Protein AF-A0A2R6RFT1-F1 (afdb_monomer)

pLDDT: mean 73.31, std 20.02, range [38.72, 96.25]

Mean predicted aligned error: 16.4 Å

Secondary structure (DSSP, 8-state):
--SHHHHHHHHHHHHHHHHHHHHHTT-------HHHHHHHHHHHHT-TTT-SSS-GGGSPPTTS-----GGGHHHHHTSHHHHHHHHHHHHHHHH-TT-B-TTS-BHHHHHHHHHHHHSSSTTTT---HHHHHHHTTTS------THHHHHHHHHHHHHTT--

Solvent-accessible surface area (backbone atoms only — not comparable to full-atom values): 9656 Å² total; per-residue (Å²): 141,78,74,70,62,66,61,50,54,57,53,50,52,52,52,51,53,51,50,53,52,64,67,61,72,70,74,77,75,78,77,71,59,75,74,65,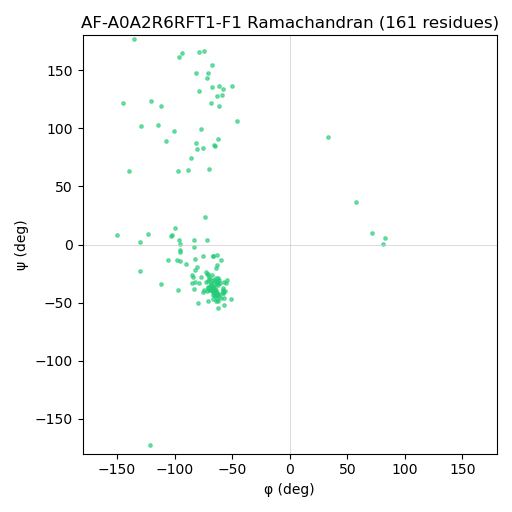61,63,62,47,47,55,48,42,77,68,34,67,83,46,62,78,78,49,57,77,73,55,40,72,42,80,54,50,49,43,59,54,56,62,89,47,31,67,56,36,58,77,35,60,39,44,56,28,48,49,50,39,48,51,49,29,54,75,68,38,78,88,48,66,29,74,71,64,36,37,61,64,38,47,52,51,28,50,55,47,18,59,37,100,52,98,49,44,38,52,50,53,50,70,62,45,55,59,67,50,76,84,72,67,92,73,65,83,69,65,66,64,57,56,53,52,52,53,57,52,54,59,56,71,74,73,116

Foldseek 3Di:
DPPPPVVVVVVVVVVVVVVVVVVVPPPPPPPPPPVQLPVQLVVLVVPCVLDPPDDPQQAQDLQRDGDDALVCLVVCLVHSNVVSNVSSLVSSCVRDPQDAGNLRDTSVLQVVLSCQCSDPDPNPSVNDSNVSNPVCVVPDPPDPDCPVVVVVVVVVVVVVVVD

Organism: Actinidia chinensis var. chinensis (NCBI:txid1590841)

Radius of gyration: 26.64 Å; Cα contacts (8 Å, |Δi|>4): 128; chains: 1; bounding box: 44×51×81 Å

Nearest PDB structures (foldseek):
  7ji0-assembly1_B  TM=2.283E-01  e=4.668E+00  Streptococcus thermophilus LMG 18311

InterPro domains:
  IPR056633 Domain of unknown function DUF7731 [PF24865] (34-133)

Structure (mmCIF, N/CA/C/O backbone):
data_AF-A0A2R6RFT1-F1
#
_entry.id   AF-A0A2R6RFT1-F1
#
loop_
_atom_site.group_PDB
_atom_site.id
_atom_site.type_symbol
_atom_site.label_atom_id
_atom_site.label_alt_id
_atom_site.label_comp_id
_atom_site.label_asym_id
_atom_site.label_entity_id
_atom_site.label_seq_id
_atom_site.pdbx_PDB_ins_code
_atom_site.Cartn_x
_atom_site.Cartn_y
_atom_site.Cartn_z
_atom_site.occupancy
_atom_site.B_iso_or_equiv
_atom_site.auth_seq_id
_atom_site.auth_comp_id
_atom_site.auth_asym_id
_atom_site.auth_atom_id
_atom_site.pdbx_PDB_model_num
ATOM 1 N N . MET A 1 1 ? -28.782 -31.201 64.977 1.00 42.75 1 MET A N 1
ATOM 2 C CA . MET A 1 1 ? -27.816 -30.876 63.901 1.00 42.75 1 MET A CA 1
ATOM 3 C C . MET A 1 1 ? -28.523 -30.008 62.855 1.00 42.75 1 MET A C 1
ATOM 5 O O . MET A 1 1 ? -29.116 -30.559 61.947 1.00 42.75 1 MET A O 1
ATOM 9 N N . ALA A 1 2 ? -28.579 -28.679 63.016 1.00 44.84 2 ALA A N 1
ATOM 10 C CA . ALA A 1 2 ? -29.319 -27.802 62.080 1.00 44.84 2 ALA A CA 1
ATOM 11 C C . ALA A 1 2 ? -28.746 -26.372 61.944 1.00 44.84 2 ALA A C 1
ATOM 13 O O . ALA A 1 2 ? -29.359 -25.515 61.323 1.00 44.84 2 ALA A O 1
ATOM 14 N N . ALA A 1 3 ? -27.570 -26.093 62.520 1.00 42.56 3 ALA A N 1
ATOM 15 C CA . ALA A 1 3 ? -26.977 -24.749 62.523 1.00 42.56 3 ALA A CA 1
ATOM 16 C C . ALA A 1 3 ? -25.912 -24.536 61.427 1.00 42.56 3 ALA A C 1
ATOM 18 O O . ALA A 1 3 ? -25.515 -23.406 61.151 1.00 42.56 3 ALA A O 1
ATOM 19 N N . SER A 1 4 ? -25.440 -25.606 60.780 1.00 46.19 4 SER A N 1
ATOM 20 C CA . SER A 1 4 ? -24.333 -25.552 59.815 1.00 46.19 4 SER A CA 1
ATOM 21 C C . SER A 1 4 ? -24.768 -25.308 58.364 1.00 46.19 4 SER A C 1
ATOM 23 O O . SER A 1 4 ? -23.942 -24.902 57.549 1.00 46.19 4 SER A O 1
ATOM 25 N N . THR A 1 5 ? -26.047 -25.497 58.024 1.00 43.31 5 THR A N 1
ATOM 26 C CA . THR A 1 5 ? -26.564 -25.353 56.648 1.00 43.31 5 THR A CA 1
ATOM 27 C C . THR A 1 5 ? -26.886 -23.901 56.286 1.00 43.31 5 THR A C 1
ATOM 29 O O . THR A 1 5 ? -26.541 -23.456 55.193 1.00 43.31 5 THR A O 1
ATOM 32 N N . VAL A 1 6 ? -27.435 -23.122 57.226 1.00 43.41 6 VAL A N 1
ATOM 33 C CA . VAL A 1 6 ? -27.826 -21.708 57.023 1.00 43.41 6 VAL A CA 1
ATOM 34 C C . VAL A 1 6 ? -26.613 -20.780 56.846 1.00 43.41 6 VAL A C 1
ATOM 36 O O . VAL A 1 6 ? -26.637 -19.838 56.056 1.00 43.41 6 VAL A O 1
ATOM 39 N N . SER A 1 7 ? -25.509 -21.058 57.547 1.00 43.28 7 SER A N 1
ATOM 40 C CA . SER A 1 7 ? -24.260 -20.286 57.418 1.00 43.28 7 SER A CA 1
ATOM 41 C C . SER A 1 7 ? -23.559 -20.541 56.075 1.00 43.28 7 SER A C 1
ATOM 43 O O . SER A 1 7 ? -22.921 -19.648 55.513 1.00 43.28 7 SER A O 1
ATOM 45 N N . ARG A 1 8 ? -23.712 -21.754 55.527 1.00 47.59 8 ARG A N 1
ATOM 46 C CA . ARG A 1 8 ? -23.073 -22.186 54.277 1.00 47.59 8 ARG A CA 1
ATOM 47 C C . ARG A 1 8 ? -23.751 -21.580 53.049 1.00 47.59 8 ARG A C 1
ATOM 49 O O . ARG A 1 8 ? -23.057 -21.094 52.160 1.00 47.59 8 ARG A O 1
ATOM 56 N N . THR A 1 9 ? -25.083 -21.516 53.041 1.00 51.34 9 THR A N 1
ATOM 57 C CA . THR A 1 9 ? -25.869 -20.887 51.964 1.00 51.34 9 THR A CA 1
ATOM 58 C C . THR A 1 9 ? -25.661 -19.374 51.901 1.00 51.34 9 THR A C 1
ATOM 60 O O . THR A 1 9 ? -25.479 -18.831 50.815 1.00 51.34 9 THR A O 1
ATOM 63 N N . ARG A 1 10 ? -25.572 -18.688 53.050 1.00 53.97 10 ARG A N 1
ATOM 64 C CA . ARG A 1 10 ? -25.342 -17.232 53.103 1.00 53.97 10 ARG A CA 1
ATOM 65 C C . ARG A 1 10 ? -23.970 -16.823 52.553 1.00 53.97 10 ARG A C 1
ATOM 67 O O . ARG A 1 10 ? -23.873 -15.838 51.830 1.00 53.97 10 ARG A O 1
ATOM 74 N N . LYS A 1 11 ? -22.921 -17.599 52.848 1.00 55.38 11 LYS A N 1
ATOM 75 C CA . LYS A 1 11 ? -21.570 -17.383 52.293 1.00 55.38 11 LYS A CA 1
ATOM 76 C C . LYS A 1 11 ? -21.519 -17.672 50.793 1.00 55.38 11 LYS A C 1
ATOM 78 O O . LYS A 1 11 ? -20.857 -16.950 50.059 1.00 55.38 11 LYS A O 1
ATOM 83 N N . SER A 1 12 ? -22.254 -18.689 50.344 1.00 56.84 12 SER A N 1
ATOM 84 C CA . SER A 1 12 ? -22.316 -19.074 48.932 1.00 56.84 12 SER A CA 1
ATOM 85 C C . SER A 1 12 ? -23.009 -18.006 48.071 1.00 56.84 12 SER A C 1
ATOM 87 O O . SER A 1 12 ? -22.497 -17.670 47.009 1.00 56.84 12 SER A O 1
ATOM 89 N N . ILE A 1 13 ? -24.079 -17.374 48.576 1.00 65.31 13 ILE A N 1
ATOM 90 C CA . ILE A 1 13 ? -24.754 -16.246 47.904 1.00 65.31 13 ILE A CA 1
ATOM 91 C C . ILE A 1 13 ? -23.826 -15.030 47.783 1.00 65.31 13 ILE A C 1
ATOM 93 O O . ILE A 1 13 ? -23.755 -14.416 46.724 1.00 65.31 13 ILE A O 1
ATOM 97 N N . VAL A 1 14 ? -23.082 -14.693 48.842 1.00 67.44 14 VAL A N 1
ATOM 98 C CA . VAL A 1 14 ? -22.157 -13.545 48.827 1.00 67.44 14 VAL A CA 1
ATOM 99 C C . VAL A 1 14 ? -21.034 -13.750 47.809 1.00 67.44 14 VAL A C 1
ATOM 101 O O . VAL A 1 14 ? -20.727 -12.830 47.059 1.00 67.44 14 VAL A O 1
ATOM 104 N N . VAL A 1 15 ? -20.467 -14.958 47.720 1.00 66.44 15 VAL A N 1
ATOM 105 C CA . VAL A 1 15 ? -19.444 -15.280 46.711 1.00 66.44 15 VAL A CA 1
ATOM 106 C C . VAL A 1 15 ? -20.022 -15.184 45.298 1.00 66.44 15 VAL A C 1
ATOM 108 O O . VAL A 1 15 ? -19.395 -14.580 44.435 1.00 66.44 15 VAL A O 1
ATOM 111 N N . PHE A 1 16 ? -21.239 -15.688 45.076 1.00 65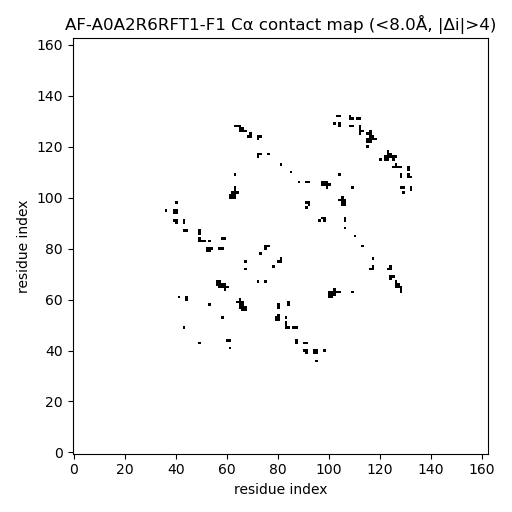.12 16 PHE A N 1
ATOM 112 C CA . PHE A 1 16 ? -21.901 -15.617 43.771 1.00 65.12 16 PHE A CA 1
ATOM 113 C C . PHE A 1 16 ? -22.168 -14.168 43.332 1.00 65.12 16 PHE A C 1
ATOM 115 O O . PHE A 1 16 ? -21.904 -13.808 42.187 1.00 65.12 16 PHE A O 1
ATOM 122 N N . LEU A 1 17 ? -22.618 -13.308 44.253 1.00 64.06 17 LEU A N 1
ATOM 123 C CA . LEU A 1 17 ? -22.838 -11.882 43.988 1.00 64.06 17 LEU A CA 1
ATOM 124 C C . LEU A 1 17 ? -21.528 -11.129 43.703 1.00 64.06 17 LEU A C 1
ATOM 126 O O . LEU A 1 17 ? -21.492 -10.294 42.802 1.00 64.06 17 LEU A O 1
ATOM 130 N N . ILE A 1 18 ? -20.442 -11.451 44.414 1.00 65.44 18 ILE A N 1
ATOM 131 C CA . ILE A 1 18 ? -19.110 -10.872 44.164 1.00 65.44 18 ILE A CA 1
ATOM 132 C C . ILE A 1 18 ? -18.572 -11.320 42.798 1.00 65.44 18 ILE A C 1
ATOM 134 O O . ILE A 1 18 ? -18.000 -10.509 42.072 1.00 65.44 18 ILE A O 1
ATOM 138 N N . SER A 1 19 ? -18.790 -12.579 42.410 1.00 59.84 19 SER A N 1
ATOM 139 C CA . SER A 1 19 ? -18.400 -13.089 41.093 1.00 59.84 19 SER A CA 1
ATOM 140 C C . SER A 1 19 ?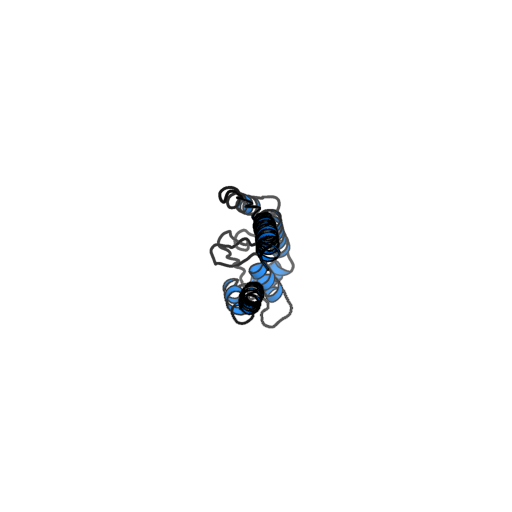 -19.188 -12.433 39.958 1.00 59.84 19 SER A C 1
ATOM 142 O O . SER A 1 19 ? -18.577 -12.052 38.965 1.00 59.84 19 SER A O 1
ATOM 144 N N . ILE A 1 20 ? -20.505 -12.238 40.108 1.00 64.25 20 ILE A N 1
ATOM 145 C CA . ILE A 1 20 ? -21.327 -11.507 39.126 1.00 64.25 20 ILE A CA 1
ATOM 146 C C . ILE A 1 20 ? -20.846 -10.057 38.997 1.00 64.25 20 ILE A C 1
ATOM 148 O O . ILE A 1 20 ? -20.696 -9.568 37.882 1.00 64.25 20 ILE A O 1
ATOM 152 N N . ALA A 1 21 ? -20.531 -9.391 40.112 1.00 60.56 21 ALA A N 1
ATOM 153 C CA . ALA A 1 21 ? -19.984 -8.036 40.089 1.00 60.56 21 ALA A CA 1
ATOM 154 C C . ALA A 1 21 ? -18.604 -7.976 39.406 1.00 60.56 21 ALA A C 1
ATOM 156 O O . ALA A 1 21 ? -18.370 -7.084 38.599 1.00 60.56 21 ALA A O 1
ATOM 157 N N . ALA A 1 22 ? -17.721 -8.951 39.653 1.00 60.16 22 ALA A N 1
ATOM 158 C CA . ALA A 1 22 ? -16.412 -9.042 38.998 1.00 60.16 22 ALA A CA 1
ATOM 159 C C . ALA A 1 22 ? -16.512 -9.368 37.493 1.00 60.16 22 ALA A C 1
ATOM 161 O O . ALA A 1 22 ? -15.707 -8.878 36.704 1.00 60.16 22 ALA A O 1
ATOM 162 N N . LEU A 1 23 ? -17.518 -10.151 37.088 1.00 54.91 23 LEU A N 1
ATOM 163 C CA . LEU A 1 23 ? -17.862 -10.412 35.684 1.00 54.91 23 LEU A CA 1
ATOM 164 C C . LEU A 1 23 ? -18.491 -9.185 34.999 1.00 54.91 23 LEU A C 1
ATOM 166 O O . LEU A 1 23 ? -18.369 -9.043 33.785 1.00 54.91 23 LEU A O 1
ATOM 170 N N . CYS A 1 24 ? -19.117 -8.284 35.761 1.00 50.34 24 CYS A N 1
ATOM 171 C CA . CYS A 1 24 ? -19.735 -7.056 35.253 1.00 50.34 24 CYS A CA 1
ATOM 172 C C . CYS A 1 24 ? -18.749 -5.893 35.041 1.00 50.34 24 CYS A C 1
ATOM 174 O O . CYS A 1 24 ? -19.105 -4.920 34.382 1.00 50.34 24 CYS A O 1
ATOM 176 N N . SER A 1 25 ? -17.516 -5.971 35.550 1.00 53.91 25 SER A N 1
ATOM 177 C CA . SER A 1 25 ? -16.562 -4.849 35.502 1.00 53.91 25 SER A CA 1
ATOM 178 C C . SER A 1 25 ? -15.775 -4.706 34.194 1.00 53.91 25 SER A C 1
ATOM 180 O O . SER A 1 25 ? -14.899 -3.850 34.126 1.00 53.91 25 SER A O 1
ATOM 182 N N . CYS A 1 26 ? -16.032 -5.518 33.162 1.00 47.19 26 CYS A N 1
ATOM 183 C CA . CYS A 1 26 ? -15.245 -5.463 31.921 1.00 47.19 26 CYS A CA 1
ATOM 184 C C . CYS A 1 26 ? -16.050 -5.221 30.641 1.00 47.19 26 CYS A C 1
ATOM 186 O O . CYS A 1 26 ? -15.479 -5.270 29.555 1.00 47.19 26 CYS A O 1
ATOM 188 N N . SER A 1 27 ? -17.338 -4.892 30.729 1.00 52.62 27 SER A N 1
ATOM 189 C CA . SER A 1 27 ? -18.043 -4.283 29.598 1.00 52.62 27 SER A CA 1
ATOM 190 C C . SER A 1 27 ? -17.878 -2.766 29.655 1.00 52.62 27 SER A C 1
ATOM 192 O O . SER A 1 27 ? -18.848 -2.028 29.812 1.00 52.62 27 SER A O 1
ATOM 194 N N . ALA A 1 28 ? -16.633 -2.299 29.521 1.00 49.00 28 ALA A N 1
ATOM 195 C CA . ALA A 1 28 ? -16.403 -1.007 28.896 1.00 49.00 28 ALA A CA 1
ATOM 196 C C . ALA A 1 28 ? -16.853 -1.165 27.437 1.00 49.00 28 ALA A C 1
ATOM 198 O O . ALA A 1 28 ? -16.075 -1.532 26.562 1.00 49.00 28 ALA A O 1
ATOM 199 N N . LEU A 1 29 ? -18.155 -0.993 27.202 1.00 45.62 29 LEU A N 1
ATOM 200 C CA . LEU A 1 29 ? -18.682 -0.690 25.883 1.00 45.62 29 LEU A CA 1
ATOM 201 C C . LEU A 1 29 ? -18.140 0.697 25.537 1.00 45.62 29 LEU A C 1
ATOM 203 O O . LEU A 1 29 ? -18.774 1.710 25.821 1.00 45.62 29 LEU A O 1
ATOM 207 N N . ALA A 1 30 ? -16.931 0.733 24.981 1.00 47.06 30 ALA A 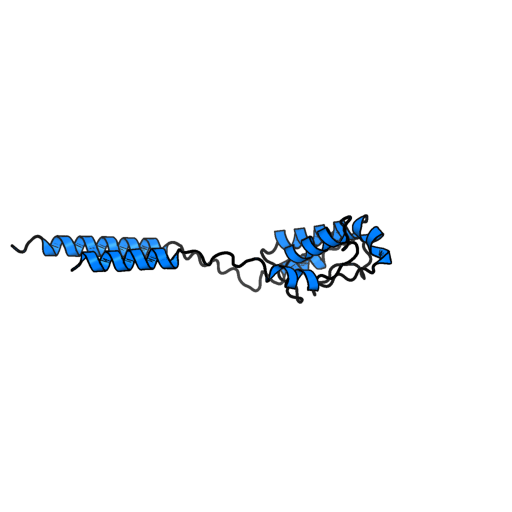N 1
ATOM 208 C CA . ALA A 1 30 ? -16.546 1.810 24.095 1.00 47.06 30 ALA A CA 1
ATOM 209 C C . ALA A 1 30 ? -17.502 1.712 22.902 1.00 47.06 30 ALA A C 1
ATOM 211 O O . ALA A 1 30 ? -17.301 0.921 21.983 1.00 47.06 30 ALA A O 1
ATOM 212 N N . VAL A 1 31 ? -18.625 2.423 22.986 1.00 45.91 31 VAL A N 1
ATOM 213 C CA . VAL A 1 31 ? -19.380 2.790 21.795 1.00 45.91 31 VAL A CA 1
ATOM 214 C C . VAL A 1 31 ? -18.566 3.916 21.179 1.00 45.91 31 VAL A C 1
ATOM 216 O O . VAL A 1 31 ? -18.799 5.083 21.476 1.00 45.91 31 VAL A O 1
ATOM 219 N N . GLU A 1 32 ? -17.534 3.555 20.419 1.00 45.78 32 GLU A N 1
ATOM 220 C CA . GLU A 1 32 ? -17.056 4.469 19.393 1.00 45.78 32 GLU A CA 1
ATOM 221 C C . GLU A 1 32 ? -18.155 4.531 18.339 1.00 45.78 32 GLU A C 1
ATOM 223 O O . GLU A 1 32 ? -18.641 3.507 17.848 1.00 45.78 32 GLU A O 1
ATOM 228 N N . ASP A 1 33 ? -18.638 5.744 18.109 1.00 42.81 33 ASP A N 1
ATOM 229 C CA . ASP A 1 33 ? -19.687 6.030 17.152 1.00 42.81 33 ASP A CA 1
ATOM 230 C C . ASP A 1 33 ? -19.175 5.629 15.753 1.00 42.81 33 ASP A C 1
ATOM 232 O O . ASP A 1 33 ? -18.164 6.172 15.302 1.00 42.81 33 ASP A O 1
ATOM 236 N N . PRO A 1 34 ? -19.818 4.686 15.036 1.00 48.34 34 PRO A N 1
ATOM 237 C CA . PRO A 1 34 ? -19.346 4.222 13.725 1.00 48.34 34 PRO A CA 1
ATOM 238 C C . PRO A 1 34 ? -19.339 5.324 12.652 1.00 48.34 34 PRO A C 1
ATOM 240 O O . PRO A 1 34 ? -18.825 5.113 11.553 1.00 48.34 34 PRO A O 1
ATOM 243 N N . VAL A 1 35 ? -19.917 6.490 12.950 1.00 45.78 35 VAL A N 1
ATOM 244 C CA . VAL A 1 35 ? -19.910 7.671 12.081 1.00 45.78 35 VAL A CA 1
ATOM 245 C C . VAL A 1 35 ? -18.562 8.405 12.128 1.00 45.78 35 VAL A C 1
ATOM 247 O O . VAL A 1 35 ? -18.159 8.979 11.122 1.00 45.78 35 VAL A O 1
ATOM 250 N N . GLU A 1 36 ? -17.814 8.329 13.234 1.00 49.66 36 GLU A N 1
ATOM 251 C CA . GLU A 1 36 ? -16.519 9.018 13.376 1.00 49.66 36 GLU A CA 1
ATOM 252 C C . GLU A 1 36 ? -15.366 8.250 12.692 1.00 49.66 36 GLU A C 1
ATOM 254 O O . GLU A 1 36 ? -14.339 8.822 12.342 1.00 49.66 36 GLU A O 1
ATOM 259 N N . THR A 1 37 ? -15.541 6.953 12.420 1.00 51.59 37 THR A N 1
ATOM 260 C CA . THR A 1 37 ? -14.484 6.085 11.867 1.00 51.59 37 THR A CA 1
ATOM 261 C C . THR A 1 37 ? -14.361 6.153 10.336 1.00 51.59 37 THR A C 1
ATOM 263 O O . THR A 1 37 ? -13.280 5.929 9.794 1.00 51.59 37 THR A O 1
ATOM 266 N N . VAL A 1 38 ? -15.444 6.465 9.612 1.00 51.78 38 VAL A N 1
ATOM 267 C CA . VAL A 1 38 ? -15.459 6.464 8.130 1.00 51.78 38 VAL A CA 1
ATOM 268 C C . VAL A 1 38 ? -14.954 7.790 7.545 1.00 51.78 38 VAL A C 1
ATOM 270 O O . VAL A 1 38 ? -14.262 7.780 6.527 1.00 51.78 38 VAL A O 1
ATOM 273 N N . ASP A 1 39 ? -15.200 8.917 8.219 1.00 54.44 39 ASP A N 1
ATOM 274 C CA . ASP A 1 39 ? -14.681 10.226 7.791 1.00 54.44 39 ASP A CA 1
ATOM 275 C C . ASP A 1 39 ? -13.163 10.371 8.036 1.00 54.44 39 ASP A C 1
ATOM 277 O O . ASP A 1 39 ? -12.478 11.118 7.329 1.00 54.44 39 ASP A O 1
ATOM 281 N N . ASN A 1 40 ? -12.597 9.604 8.975 1.00 61.84 40 ASN A N 1
ATOM 282 C CA . ASN A 1 40 ? -11.197 9.744 9.380 1.00 61.84 40 ASN A CA 1
ATOM 283 C C . ASN A 1 40 ? -10.191 9.185 8.360 1.00 61.84 40 ASN A C 1
ATOM 285 O O . ASN A 1 40 ? -9.161 9.809 8.109 1.00 61.84 40 ASN A O 1
ATOM 289 N N . ALA A 1 41 ? -10.469 8.048 7.718 1.00 70.31 41 ALA A N 1
ATOM 290 C CA . ALA A 1 41 ? -9.549 7.496 6.717 1.00 70.31 41 ALA A CA 1
ATOM 291 C C . ALA A 1 41 ? -9.564 8.303 5.404 1.00 70.31 41 ALA A C 1
ATOM 293 O O . ALA A 1 41 ? -8.527 8.470 4.754 1.00 70.31 41 ALA A O 1
ATOM 294 N N . LEU A 1 42 ? -10.721 8.874 5.043 1.00 78.50 42 LEU A N 1
ATOM 295 C CA . LEU A 1 42 ? -10.887 9.722 3.858 1.00 78.50 42 LEU A CA 1
ATOM 296 C C . LEU A 1 42 ? -10.030 10.998 3.932 1.00 78.50 42 LEU A C 1
ATOM 298 O O . LEU A 1 42 ? -9.575 11.519 2.906 1.00 78.50 42 LEU A O 1
ATOM 302 N N . PHE A 1 43 ? -9.746 11.483 5.144 1.00 85.94 43 PHE A N 1
ATOM 303 C CA . PHE A 1 43 ? -8.819 12.592 5.359 1.00 85.94 43 PHE A CA 1
ATOM 304 C C . PHE A 1 43 ? -7.420 12.293 4.797 1.00 85.94 43 PHE A C 1
ATOM 306 O O . PHE A 1 43 ? -6.812 13.162 4.167 1.00 85.94 43 PHE A O 1
ATOM 313 N N . CYS A 1 44 ? -6.924 11.062 4.953 1.00 90.88 44 CYS A N 1
ATOM 314 C CA . CYS A 1 44 ? -5.596 10.671 4.483 1.00 90.88 44 CYS A CA 1
ATOM 315 C C . CYS A 1 44 ? -5.488 10.678 2.950 1.00 90.88 44 CYS A C 1
ATOM 317 O O . CYS A 1 44 ? -4.489 11.153 2.409 1.00 90.88 44 CYS A O 1
ATOM 319 N N . PHE A 1 45 ? -6.531 10.248 2.235 1.00 88.25 45 PHE A N 1
ATOM 320 C CA . PHE A 1 45 ? -6.558 10.296 0.765 1.00 88.25 45 PHE A CA 1
ATOM 321 C C . PHE A 1 45 ? -6.613 11.725 0.218 1.00 88.25 45 PHE A C 1
ATOM 323 O O . PHE A 1 45 ? -5.992 12.029 -0.802 1.00 88.25 45 PHE A O 1
ATOM 330 N N . ASN A 1 46 ? -7.292 12.628 0.928 1.00 84.81 46 ASN A N 1
ATOM 331 C CA . ASN A 1 46 ? -7.388 14.042 0.560 1.00 84.81 46 ASN A CA 1
ATOM 332 C C . ASN A 1 46 ? -6.185 14.884 1.019 1.00 84.81 46 ASN A C 1
ATOM 334 O O . ASN A 1 46 ? -6.095 16.082 0.716 1.00 84.81 46 ASN A O 1
ATOM 338 N N . ASN A 1 47 ? -5.229 14.280 1.727 1.00 82.00 47 ASN A N 1
ATOM 339 C CA . ASN A 1 47 ? -4.068 14.979 2.243 1.00 82.00 47 ASN A CA 1
ATOM 340 C C . ASN A 1 47 ? -3.031 15.247 1.136 1.00 82.00 47 ASN A C 1
ATOM 342 O O . ASN A 1 47 ? -2.175 14.422 0.810 1.00 82.00 47 ASN A O 1
ATOM 346 N N . LYS A 1 48 ? -3.046 16.479 0.614 1.00 76.12 48 LYS A N 1
ATOM 347 C CA . LYS A 1 48 ? -2.096 16.981 -0.400 1.00 76.12 48 LYS A CA 1
ATOM 348 C C . LYS A 1 48 ? -0.625 16.945 0.038 1.00 76.12 48 LYS A C 1
ATOM 350 O O . LYS A 1 48 ? 0.262 17.151 -0.789 1.00 76.12 48 LYS A O 1
ATOM 355 N N . PHE A 1 49 ? -0.337 16.734 1.324 1.00 77.75 49 PHE A N 1
ATOM 356 C CA . PHE A 1 49 ? 1.034 16.587 1.803 1.00 77.75 49 PHE A CA 1
ATOM 357 C C . PHE A 1 49 ? 1.589 15.1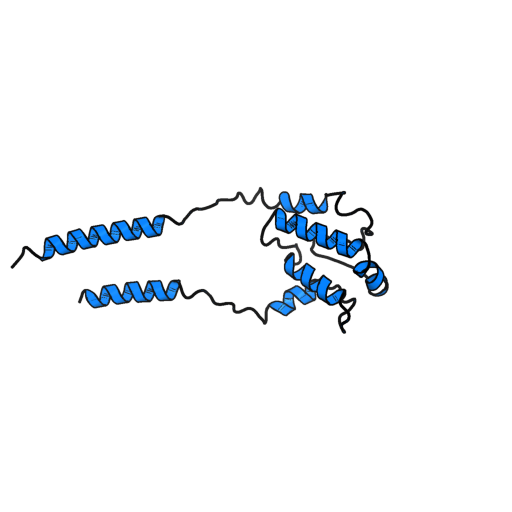74 1.614 1.00 77.75 49 PHE A C 1
ATOM 359 O O . PHE A 1 49 ? 2.813 15.041 1.555 1.00 77.75 49 PHE A O 1
ATOM 366 N N . ILE A 1 50 ? 0.721 14.167 1.489 1.00 82.25 50 ILE A N 1
ATOM 367 C CA . ILE A 1 50 ? 1.114 12.774 1.258 1.00 82.25 50 ILE A CA 1
ATOM 368 C C . ILE A 1 50 ? 1.451 12.579 -0.217 1.00 82.25 50 ILE A C 1
ATOM 370 O O . ILE A 1 50 ? 2.545 12.133 -0.543 1.00 82.25 50 ILE A O 1
ATOM 374 N N . PHE A 1 51 ? 0.568 13.005 -1.119 1.00 80.25 51 PHE A N 1
ATOM 375 C CA . PHE A 1 51 ? 0.775 12.845 -2.554 1.00 80.25 51 PHE A CA 1
ATOM 376 C C . PHE A 1 51 ? 1.276 14.130 -3.211 1.00 80.25 51 PHE A C 1
ATOM 378 O O . PHE A 1 51 ? 0.488 15.016 -3.550 1.00 80.25 51 PHE A O 1
ATOM 385 N N . LYS A 1 52 ? 2.593 14.237 -3.412 1.00 82.25 52 LYS A N 1
ATOM 386 C CA . LYS A 1 52 ? 3.219 15.435 -4.003 1.00 82.25 52 LYS A CA 1
ATOM 387 C C . LYS A 1 52 ? 3.806 15.186 -5.383 1.00 82.25 52 LYS A C 1
ATOM 389 O O . LYS A 1 52 ? 3.839 16.104 -6.200 1.00 82.25 52 LYS A O 1
ATOM 394 N N . LYS A 1 53 ? 4.329 13.987 -5.624 1.00 86.56 53 LYS A N 1
ATOM 395 C CA . LYS A 1 53 ? 5.132 13.672 -6.810 1.00 86.56 53 LYS A CA 1
ATOM 396 C C . LYS A 1 53 ? 4.679 12.411 -7.528 1.00 86.56 53 LYS A C 1
ATOM 398 O O . LYS A 1 53 ? 4.986 12.278 -8.711 1.00 86.56 53 LYS A O 1
ATOM 403 N N . CYS A 1 54 ? 3.987 11.488 -6.861 1.00 90.75 54 CYS A N 1
ATOM 404 C CA . CYS A 1 54 ? 3.499 10.294 -7.535 1.00 90.75 54 CYS A CA 1
ATOM 405 C C . CYS A 1 54 ? 2.404 10.640 -8.552 1.00 90.75 54 CYS A C 1
ATOM 407 O O . CYS A 1 54 ? 1.488 11.405 -8.236 1.00 90.75 54 CYS A O 1
ATOM 409 N N . ASN A 1 55 ? 2.479 10.061 -9.754 1.00 89.69 55 ASN A N 1
ATOM 410 C CA . ASN A 1 55 ? 1.418 10.182 -10.753 1.00 89.69 55 ASN A CA 1
ATOM 411 C C . ASN A 1 55 ? 0.117 9.580 -10.201 1.00 89.69 55 ASN A C 1
ATOM 413 O O . ASN A 1 55 ? 0.147 8.502 -9.613 1.00 89.69 55 ASN A O 1
ATOM 417 N N . GLU A 1 56 ? -1.009 10.265 -10.398 1.00 88.31 56 GLU A N 1
ATOM 418 C CA . GLU A 1 56 ? -2.325 9.881 -9.866 1.00 88.31 56 GLU A CA 1
ATOM 419 C C . GLU A 1 56 ? -2.762 8.480 -10.298 1.00 88.31 56 GLU A C 1
ATOM 421 O O . GLU A 1 56 ? -3.394 7.761 -9.528 1.00 88.31 56 GLU A O 1
ATOM 426 N N . GLU A 1 57 ? -2.359 8.059 -11.494 1.00 89.81 57 GLU A N 1
ATOM 427 C CA . GLU A 1 57 ? -2.658 6.735 -12.047 1.00 89.81 57 GLU A CA 1
ATOM 428 C C . GLU A 1 57 ? -2.032 5.589 -11.240 1.00 89.81 57 GLU A C 1
ATOM 430 O O . GLU A 1 57 ? -2.591 4.494 -11.192 1.00 89.81 57 GLU A O 1
ATOM 435 N N . TYR A 1 58 ? -0.903 5.857 -10.579 1.00 91.75 58 TYR A N 1
ATOM 436 C CA . TYR A 1 58 ? -0.119 4.880 -9.818 1.00 91.75 58 TYR A CA 1
ATOM 437 C C . TYR A 1 58 ? -0.322 5.007 -8.307 1.00 91.75 58 TYR A C 1
ATOM 439 O O . TYR A 1 58 ? 0.390 4.363 -7.539 1.00 91.75 58 TYR A O 1
ATOM 447 N N . ARG A 1 59 ? -1.259 5.851 -7.860 1.00 92.94 59 ARG A N 1
ATOM 448 C CA . ARG A 1 59 ? -1.584 5.995 -6.438 1.00 92.94 59 ARG A CA 1
ATOM 449 C C . ARG A 1 59 ? -2.522 4.884 -5.993 1.00 92.94 59 ARG A C 1
ATOM 451 O O . ARG A 1 59 ? -3.387 4.441 -6.749 1.00 92.94 59 ARG A O 1
ATOM 458 N N . LEU A 1 60 ? -2.368 4.484 -4.736 1.00 93.88 60 LEU A N 1
ATOM 459 C CA . LEU A 1 60 ? -3.353 3.654 -4.064 1.00 93.88 60 LEU A CA 1
ATOM 460 C C . LEU A 1 60 ? -4.672 4.425 -3.955 1.00 93.88 60 LEU A C 1
ATOM 462 O O . LEU A 1 60 ? -4.690 5.564 -3.484 1.00 93.88 60 LEU A O 1
ATOM 466 N N . LYS A 1 61 ? -5.763 3.804 -4.397 1.00 91.81 61 LYS A N 1
ATOM 467 C CA . LYS A 1 61 ? -7.111 4.382 -4.346 1.00 91.81 61 LYS A CA 1
ATOM 468 C C . LYS A 1 61 ? -7.866 3.909 -3.109 1.00 91.81 61 LYS A C 1
ATOM 470 O O . LYS A 1 61 ? -7.555 2.856 -2.559 1.00 91.81 61 LYS A O 1
ATOM 475 N N . GLU A 1 62 ? -8.916 4.639 -2.744 1.00 89.94 62 GLU A N 1
ATOM 476 C CA . GLU A 1 62 ? -9.876 4.240 -1.699 1.00 89.94 62 GLU A CA 1
ATOM 477 C C . GLU A 1 62 ? -10.480 2.855 -1.972 1.00 89.94 62 GLU A C 1
ATOM 479 O O . GLU A 1 62 ? -10.700 2.071 -1.053 1.00 89.94 62 GLU A O 1
ATOM 484 N N . SER A 1 63 ? -10.610 2.491 -3.253 1.00 89.94 63 SER A N 1
ATOM 485 C CA . SER A 1 63 ? -11.081 1.167 -3.655 1.00 89.94 63 SER A CA 1
ATOM 486 C C . SER A 1 63 ? -10.125 0.020 -3.288 1.00 89.94 63 SER A C 1
ATOM 488 O O . SER A 1 63 ? -10.473 -1.148 -3.450 1.00 89.94 63 SER A O 1
ATOM 490 N N . GLY A 1 64 ? -8.906 0.338 -2.842 1.00 91.12 64 GLY A N 1
ATOM 491 C CA . GLY A 1 64 ? -7.821 -0.610 -2.583 1.00 91.12 64 GLY A CA 1
ATOM 492 C C . GLY A 1 64 ? -7.026 -0.996 -3.829 1.00 91.12 64 GLY A C 1
ATOM 493 O O . GLY A 1 64 ? -6.141 -1.849 -3.755 1.00 91.12 64 GLY A O 1
ATOM 494 N N . ASP A 1 65 ? -7.316 -0.371 -4.973 1.00 90.94 65 ASP A N 1
ATOM 495 C CA . ASP A 1 65 ? -6.590 -0.600 -6.219 1.00 90.94 65 ASP A CA 1
ATOM 496 C C . ASP A 1 65 ? -5.257 0.155 -6.235 1.00 90.94 65 ASP A C 1
ATOM 498 O O . ASP A 1 65 ? -5.207 1.369 -6.022 1.00 90.94 65 ASP A O 1
ATOM 502 N N . LEU A 1 66 ? -4.195 -0.557 -6.614 1.00 91.94 66 LEU A N 1
ATOM 503 C CA . LEU A 1 66 ? -2.886 -0.002 -6.940 1.00 91.94 66 LEU A CA 1
ATOM 504 C C . LEU A 1 66 ? -2.452 -0.561 -8.300 1.00 91.94 66 LEU A C 1
ATOM 506 O O . LEU A 1 66 ? -2.066 -1.720 -8.403 1.00 91.94 66 LEU A O 1
ATOM 510 N N . LYS A 1 67 ? -2.574 0.244 -9.360 1.00 90.06 67 LYS A N 1
ATOM 511 C CA . LYS A 1 67 ? -2.361 -0.199 -10.749 1.00 90.06 67 LYS A CA 1
ATOM 512 C C . LYS A 1 67 ? -1.054 0.361 -11.282 1.00 90.06 67 LYS A C 1
ATOM 514 O O . LYS A 1 67 ? -1.031 1.440 -11.859 1.00 90.06 67 LYS A O 1
ATOM 519 N N . VAL A 1 68 ? 0.032 -0.374 -11.081 1.00 92.62 68 VAL A N 1
ATOM 520 C CA . VAL A 1 68 ? 1.360 0.009 -11.568 1.00 92.62 68 VAL A CA 1
ATOM 521 C C . VAL A 1 68 ? 1.763 -0.970 -12.670 1.00 92.62 68 VAL A C 1
ATOM 523 O O . VAL A 1 68 ? 1.843 -2.168 -12.400 1.00 92.62 68 VAL A O 1
ATOM 526 N N . PRO A 1 69 ? 1.996 -0.508 -13.910 1.00 92.50 69 PRO A N 1
ATOM 527 C CA . PRO A 1 69 ? 2.429 -1.390 -14.983 1.00 92.50 69 PRO A CA 1
ATOM 528 C C . PRO A 1 69 ? 3.842 -1.920 -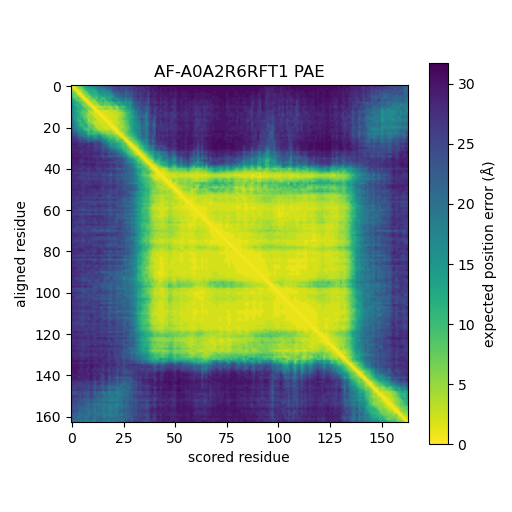14.712 1.00 92.50 69 PRO A C 1
ATOM 530 O O . PRO A 1 69 ? 4.648 -1.286 -14.018 1.00 92.50 69 PRO A O 1
ATOM 533 N N . PHE A 1 70 ? 4.161 -3.086 -15.276 1.00 91.00 70 PHE A N 1
ATOM 534 C CA . PHE A 1 70 ? 5.440 -3.757 -15.041 1.00 91.00 70 PHE A CA 1
ATOM 535 C C . PHE A 1 70 ? 6.632 -2.854 -15.400 1.00 91.00 70 PHE A C 1
ATOM 537 O O . PHE A 1 70 ? 7.603 -2.761 -14.646 1.00 91.00 70 PHE A O 1
ATOM 544 N N . GLU A 1 71 ? 6.515 -2.099 -16.492 1.00 92.38 71 GLU A N 1
ATOM 545 C CA . GLU A 1 71 ? 7.528 -1.165 -16.992 1.00 92.38 71 GLU A CA 1
ATOM 546 C C . GLU A 1 71 ? 7.843 -0.039 -15.993 1.00 92.38 71 GLU A C 1
ATOM 548 O O . GLU A 1 71 ? 8.979 0.435 -15.920 1.00 92.38 71 GLU A O 1
ATOM 553 N N . GLU A 1 72 ? 6.866 0.361 -15.175 1.00 93.38 72 GLU A N 1
ATOM 554 C CA . GLU A 1 72 ? 7.012 1.431 -14.182 1.00 93.38 72 GLU A CA 1
ATOM 555 C C . GLU A 1 72 ? 7.367 0.908 -12.786 1.00 93.38 72 GLU A C 1
ATOM 557 O O . GLU A 1 72 ? 7.713 1.702 -11.910 1.00 93.38 72 GLU A O 1
ATOM 562 N N . THR A 1 73 ? 7.382 -0.413 -12.570 1.00 93.75 73 THR A N 1
ATOM 563 C CA . THR A 1 73 ? 7.688 -1.034 -11.265 1.00 93.75 73 THR A CA 1
ATOM 564 C C . THR A 1 73 ? 8.990 -0.506 -10.670 1.00 93.75 73 THR A C 1
ATOM 566 O O . THR A 1 73 ? 9.045 -0.132 -9.501 1.00 93.75 73 THR A O 1
ATOM 569 N N . ASN A 1 74 ? 10.061 -0.431 -11.465 1.00 93.81 74 ASN A N 1
ATOM 570 C CA . ASN A 1 74 ? 11.353 0.034 -10.958 1.00 93.81 74 ASN A CA 1
ATOM 571 C C . ASN A 1 74 ? 11.326 1.513 -10.559 1.00 93.81 74 ASN A C 1
ATOM 573 O O . ASN A 1 74 ? 11.971 1.879 -9.575 1.00 93.81 74 ASN A O 1
ATOM 577 N N . ARG A 1 75 ? 10.587 2.356 -11.291 1.00 94.12 75 ARG A N 1
ATOM 578 C CA . ARG A 1 75 ? 10.422 3.771 -10.941 1.00 94.12 75 ARG A CA 1
ATOM 579 C C . ARG A 1 75 ? 9.538 3.926 -9.707 1.00 94.12 75 ARG A C 1
ATOM 581 O O . ARG A 1 75 ? 9.846 4.747 -8.850 1.00 94.12 75 ARG A O 1
ATOM 588 N N . PHE A 1 76 ? 8.482 3.126 -9.600 1.00 95.19 76 PHE A N 1
ATOM 589 C CA . PHE A 1 76 ? 7.582 3.107 -8.455 1.00 95.19 76 PHE A CA 1
ATOM 590 C C . PHE A 1 76 ? 8.317 2.692 -7.171 1.00 95.19 76 PHE A C 1
ATOM 592 O O . PHE A 1 76 ? 8.340 3.451 -6.202 1.00 95.19 76 PHE A O 1
ATOM 599 N N . CYS A 1 77 ? 8.981 1.532 -7.192 1.00 95.88 77 CYS A N 1
ATOM 600 C CA . CYS A 1 77 ? 9.625 0.925 -6.026 1.00 95.88 77 CYS A CA 1
ATOM 601 C C . CYS A 1 77 ? 10.869 1.673 -5.533 1.00 95.88 77 CYS A C 1
ATOM 603 O O . CYS A 1 77 ? 11.182 1.611 -4.351 1.00 95.88 77 CYS A O 1
ATOM 605 N N . ASN A 1 78 ? 11.583 2.374 -6.418 1.00 94.38 78 ASN A N 1
ATOM 606 C CA . ASN A 1 78 ? 12.758 3.173 -6.048 1.00 94.38 78 ASN A CA 1
ATOM 607 C C . ASN A 1 78 ? 12.454 4.679 -5.976 1.00 94.38 78 ASN A C 1
ATOM 609 O O . ASN A 1 78 ? 13.375 5.492 -5.897 1.00 94.38 78 ASN A O 1
ATOM 613 N N . GLY A 1 79 ? 11.182 5.066 -6.079 1.00 92.00 79 GLY A N 1
ATOM 614 C CA . GLY A 1 79 ? 10.768 6.454 -6.227 1.00 92.00 79 GLY A CA 1
ATOM 615 C C . GLY A 1 79 ? 9.830 6.931 -5.129 1.00 92.00 79 GLY A C 1
ATOM 616 O O . GLY A 1 79 ? 9.549 6.249 -4.146 1.00 92.00 79 GLY A O 1
ATOM 617 N N . HIS A 1 80 ? 9.313 8.142 -5.331 1.00 92.19 80 HIS A N 1
ATOM 618 C CA . HIS A 1 80 ? 8.399 8.779 -4.388 1.00 92.19 80 HIS A CA 1
ATOM 619 C C . HIS A 1 80 ? 7.083 8.012 -4.232 1.00 92.19 80 HIS A C 1
ATOM 621 O O . HIS A 1 80 ? 6.548 7.997 -3.139 1.00 92.19 80 HIS A O 1
ATOM 627 N N . CYS A 1 81 ? 6.586 7.330 -5.268 1.00 94.25 81 CYS A N 1
ATOM 628 C CA . CYS A 1 81 ? 5.305 6.624 -5.193 1.00 94.25 81 CYS A CA 1
ATOM 629 C C . CYS A 1 81 ? 5.240 5.565 -4.085 1.00 94.25 81 CYS A C 1
ATOM 631 O O . CYS A 1 81 ? 4.234 5.507 -3.378 1.00 94.25 81 CYS A O 1
ATOM 633 N N . LEU A 1 82 ? 6.298 4.767 -3.887 1.00 95.62 82 LEU A N 1
ATOM 634 C CA . LEU A 1 82 ? 6.333 3.803 -2.785 1.00 95.62 82 LEU A CA 1
ATOM 635 C C . LEU A 1 82 ? 6.291 4.514 -1.425 1.00 95.62 82 LEU A C 1
ATOM 637 O O . LEU A 1 82 ? 5.489 4.145 -0.572 1.00 95.62 82 LEU A O 1
ATOM 641 N N . ALA A 1 83 ? 7.108 5.556 -1.247 1.00 95.06 83 ALA A N 1
ATOM 642 C CA . ALA A 1 83 ? 7.168 6.319 -0.001 1.00 95.06 83 ALA A CA 1
ATOM 643 C C . ALA A 1 83 ? 5.853 7.062 0.302 1.00 95.06 83 ALA A C 1
ATOM 645 O O . ALA A 1 83 ? 5.394 7.068 1.438 1.00 95.06 83 ALA A O 1
ATOM 646 N N . GLU A 1 84 ? 5.219 7.655 -0.712 1.00 95.00 84 GLU A N 1
ATOM 647 C CA . GLU A 1 84 ? 3.921 8.328 -0.583 1.00 95.00 84 GLU A CA 1
ATOM 648 C C . GLU A 1 84 ? 2.810 7.320 -0.255 1.00 95.00 84 GLU A C 1
ATOM 650 O O . GLU A 1 84 ? 1.977 7.583 0.606 1.00 95.00 84 GLU A O 1
ATOM 655 N N . THR A 1 85 ? 2.834 6.129 -0.867 1.00 95.94 85 THR A N 1
ATOM 656 C CA . THR A 1 85 ? 1.879 5.056 -0.543 1.00 95.94 85 THR A CA 1
ATOM 657 C C . THR A 1 85 ? 2.074 4.543 0.884 1.00 95.94 85 THR A C 1
ATOM 659 O O . THR A 1 85 ? 1.094 4.326 1.588 1.00 95.94 85 THR A O 1
ATOM 662 N N . GLN A 1 86 ? 3.318 4.383 1.346 1.00 96.25 86 GLN A N 1
ATOM 663 C CA . GLN A 1 86 ? 3.599 4.026 2.742 1.00 96.25 86 GLN A CA 1
ATOM 664 C C . GLN A 1 86 ? 3.089 5.102 3.707 1.00 96.25 86 GLN A C 1
ATOM 666 O O . GLN A 1 86 ? 2.392 4.766 4.656 1.00 96.25 86 GLN A O 1
ATOM 671 N N . GLY A 1 87 ? 3.325 6.384 3.408 1.00 95.19 87 GLY A N 1
ATOM 672 C CA . GLY A 1 87 ? 2.806 7.492 4.214 1.00 95.19 87 GL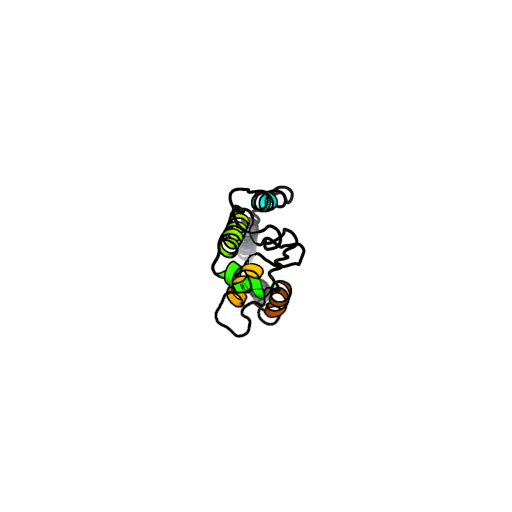Y A CA 1
ATOM 673 C C . GLY A 1 87 ? 1.275 7.559 4.263 1.00 95.19 87 GLY A C 1
ATOM 674 O O . GLY A 1 87 ? 0.716 7.904 5.301 1.00 95.19 87 GLY A O 1
ATOM 675 N N . LEU A 1 88 ? 0.584 7.194 3.175 1.00 94.88 88 LEU A N 1
ATOM 676 C CA . LEU A 1 88 ? -0.874 7.035 3.182 1.00 94.88 88 LEU A CA 1
ATOM 677 C C . LEU A 1 88 ? -1.304 5.926 4.152 1.00 94.88 88 LEU A C 1
ATOM 679 O O . LEU A 1 88 ? -2.206 6.143 4.955 1.00 94.88 88 LEU A O 1
ATOM 683 N N . LEU A 1 89 ? -0.669 4.754 4.078 1.00 95.44 89 LEU A N 1
ATOM 684 C CA . LEU A 1 89 ? -1.005 3.610 4.932 1.00 95.44 89 LEU A CA 1
ATOM 685 C C . LEU A 1 89 ? -0.723 3.899 6.413 1.00 95.44 89 LEU A C 1
ATOM 687 O O . LEU A 1 89 ? -1.512 3.498 7.260 1.00 95.44 89 LEU A O 1
ATOM 691 N N . ASP A 1 90 ? 0.357 4.623 6.714 1.00 94.62 90 ASP A N 1
ATOM 692 C CA . ASP A 1 90 ? 0.683 5.051 8.078 1.00 94.62 90 ASP A CA 1
ATOM 693 C C . ASP A 1 90 ? -0.356 6.057 8.605 1.00 94.62 90 ASP A C 1
ATOM 695 O O . ASP A 1 90 ? -0.858 5.892 9.710 1.00 94.62 90 ASP A O 1
ATOM 699 N N . CYS A 1 91 ? -0.767 7.035 7.785 1.00 94.25 91 CYS A N 1
ATOM 700 C CA . CYS A 1 91 ? -1.846 7.965 8.142 1.00 94.25 91 CYS A CA 1
ATOM 701 C C . CYS A 1 91 ? -3.158 7.234 8.461 1.00 94.25 91 CYS A C 1
ATOM 703 O O . CYS A 1 91 ? -3.848 7.601 9.408 1.00 94.25 91 CYS A O 1
ATOM 705 N N . ILE A 1 92 ? -3.508 6.209 7.675 1.00 92.75 92 ILE A N 1
ATOM 706 C CA . ILE A 1 92 ? -4.720 5.415 7.909 1.00 92.75 92 ILE A CA 1
ATOM 707 C C . ILE A 1 92 ? -4.618 4.670 9.242 1.00 92.75 92 ILE A C 1
ATOM 709 O O . ILE A 1 92 ? -5.548 4.755 10.040 1.00 92.75 92 ILE A O 1
ATOM 713 N N . ASP A 1 93 ? -3.501 3.984 9.499 1.00 91.50 93 ASP A N 1
ATOM 714 C CA . ASP A 1 93 ? -3.317 3.209 10.732 1.00 91.50 93 ASP A CA 1
ATOM 715 C C . ASP A 1 93 ? -3.291 4.094 11.993 1.00 91.50 93 ASP A C 1
ATOM 717 O O . ASP A 1 93 ? -3.757 3.662 13.047 1.00 91.50 93 ASP A O 1
ATOM 721 N N . ASP A 1 94 ? -2.785 5.329 11.892 1.00 90.19 94 ASP A N 1
ATOM 722 C CA . ASP A 1 94 ? -2.798 6.307 12.990 1.00 90.19 94 ASP A CA 1
ATOM 723 C C . ASP A 1 94 ? -4.220 6.788 13.336 1.00 90.19 94 ASP A C 1
ATOM 725 O O . ASP A 1 94 ? -4.477 7.215 14.463 1.00 90.19 94 ASP A O 1
ATOM 729 N N . MET A 1 95 ? -5.141 6.737 12.369 1.00 86.75 95 MET A N 1
ATOM 730 C CA . MET A 1 95 ? -6.515 7.228 12.509 1.00 86.75 95 MET A CA 1
ATOM 731 C C . MET A 1 95 ? -7.512 6.122 12.854 1.00 86.75 95 MET A C 1
ATOM 733 O O . MET A 1 95 ? -8.454 6.359 13.610 1.00 86.75 95 MET A O 1
ATOM 737 N N . VAL A 1 96 ? -7.350 4.936 12.260 1.00 85.38 96 VAL A N 1
ATOM 738 C CA . VAL A 1 96 ? -8.296 3.821 12.360 1.00 85.38 96 VAL A CA 1
ATOM 739 C C . VAL A 1 96 ? -7.540 2.496 12.374 1.00 85.38 96 VAL A C 1
ATOM 741 O O . VAL A 1 96 ? -6.852 2.139 11.418 1.00 85.38 96 VAL A O 1
ATOM 744 N N . SER A 1 97 ? -7.739 1.710 13.431 1.00 84.50 97 SER A N 1
ATOM 745 C CA . SER A 1 97 ? -7.256 0.329 13.477 1.00 84.50 97 SER A CA 1
ATOM 746 C C . SER A 1 97 ? -8.065 -0.577 12.548 1.00 84.50 97 SER A C 1
ATOM 748 O O . SER A 1 97 ? -9.286 -0.452 12.475 1.00 84.50 97 SER A O 1
ATOM 750 N N . ASP A 1 98 ? -7.402 -1.543 11.909 1.00 84.88 98 ASP A N 1
ATOM 751 C CA . ASP A 1 98 ? -8.033 -2.570 11.066 1.00 84.88 98 ASP A CA 1
ATOM 752 C C . ASP A 1 98 ? -8.875 -2.005 9.901 1.00 84.88 98 ASP A C 1
ATOM 754 O O . ASP A 1 98 ? -9.907 -2.569 9.532 1.00 84.88 98 ASP A O 1
ATOM 758 N N . PHE A 1 99 ? -8.429 -0.901 9.288 1.00 88.81 99 PHE A N 1
ATOM 759 C CA . PHE A 1 99 ? -9.081 -0.335 8.105 1.00 88.81 99 PHE A CA 1
ATOM 760 C C . PHE A 1 99 ? -9.143 -1.346 6.948 1.00 88.81 99 PHE A C 1
ATOM 762 O O . PHE A 1 99 ? -8.147 -1.993 6.601 1.00 88.81 99 PHE A O 1
ATOM 769 N N . VAL A 1 100 ? -10.319 -1.439 6.319 1.00 90.56 100 VAL A N 1
ATOM 770 C CA . VAL A 1 100 ? -10.599 -2.341 5.197 1.00 90.56 100 VAL A CA 1
ATOM 771 C C . VAL A 1 100 ? -11.024 -1.527 3.980 1.00 90.56 100 VAL A C 1
ATOM 773 O O . VAL A 1 100 ? -12.007 -0.793 4.028 1.00 90.56 100 VAL A O 1
ATOM 776 N N . PHE A 1 101 ? -10.302 -1.703 2.878 1.00 91.62 101 PHE A N 1
ATOM 777 C CA . PHE A 1 101 ? -10.586 -1.082 1.586 1.00 91.62 101 PHE A CA 1
ATOM 778 C C . PHE A 1 101 ? -11.792 -1.742 0.894 1.00 91.62 101 PHE A C 1
ATOM 780 O O . PHE A 1 101 ? -12.205 -2.852 1.253 1.00 91.62 101 PHE A O 1
ATOM 787 N N . ASP A 1 102 ? -12.338 -1.115 -0.156 1.00 90.50 102 ASP A N 1
ATOM 788 C CA . ASP A 1 102 ? -13.512 -1.660 -0.865 1.00 90.50 102 ASP A CA 1
ATOM 789 C C . ASP A 1 102 ? -13.266 -3.067 -1.427 1.00 90.50 102 ASP A C 1
ATOM 791 O O . ASP A 1 102 ? -14.144 -3.937 -1.353 1.00 90.50 102 ASP A O 1
ATOM 795 N N . ASN A 1 103 ? -12.049 -3.321 -1.919 1.00 90.31 103 ASN A N 1
ATOM 796 C CA . ASN A 1 103 ? -11.605 -4.630 -2.398 1.00 90.31 103 ASN A CA 1
ATOM 797 C C . ASN A 1 103 ? -11.371 -5.673 -1.291 1.00 90.31 103 ASN A C 1
ATOM 799 O O . ASN A 1 103 ? -10.963 -6.790 -1.595 1.00 90.31 103 ASN A O 1
ATOM 803 N N . LYS A 1 104 ? -11.660 -5.342 -0.028 1.00 91.88 104 LYS A N 1
ATOM 804 C CA . LYS A 1 104 ? -11.460 -6.184 1.165 1.00 91.88 104 LYS A CA 1
ATOM 805 C C . LYS A 1 104 ? -10.005 -6.376 1.589 1.00 91.88 104 LYS A C 1
ATOM 807 O O . LYS A 1 104 ? -9.755 -7.182 2.482 1.00 91.88 104 LYS A O 1
ATOM 812 N N . ALA A 1 105 ? -9.065 -5.631 1.011 1.00 92.50 105 ALA A N 1
ATOM 813 C CA . ALA A 1 105 ? -7.705 -5.577 1.527 1.00 92.50 105 ALA A CA 1
ATOM 814 C C . ALA A 1 105 ? -7.664 -4.813 2.854 1.00 92.50 105 ALA A C 1
ATOM 816 O O . ALA A 1 105 ? -8.408 -3.854 3.052 1.00 92.50 105 ALA A O 1
ATOM 817 N N . THR A 1 106 ? -6.754 -5.204 3.736 1.00 93.06 106 THR A N 1
ATOM 818 C CA . THR A 1 106 ? -6.320 -4.401 4.885 1.00 93.06 106 THR A CA 1
ATOM 819 C C . THR A 1 106 ? -5.080 -3.579 4.523 1.00 93.06 106 THR A C 1
ATOM 821 O O . THR A 1 106 ? -4.377 -3.885 3.552 1.00 93.06 106 THR A O 1
ATOM 824 N N . THR A 1 107 ? -4.729 -2.572 5.330 1.00 93.81 107 THR A N 1
ATOM 825 C CA . THR A 1 107 ? -3.448 -1.845 5.173 1.00 93.81 107 THR A CA 1
ATOM 826 C C . THR A 1 107 ? -2.245 -2.798 5.197 1.00 93.81 107 THR A C 1
ATOM 828 O O . THR A 1 107 ? -1.272 -2.613 4.459 1.00 93.81 107 THR A O 1
ATOM 831 N N . ARG A 1 108 ? -2.331 -3.884 5.976 1.00 93.12 108 ARG A N 1
ATOM 832 C CA . ARG A 1 108 ? -1.331 -4.960 6.038 1.00 93.12 108 ARG A CA 1
ATOM 833 C C . ARG A 1 108 ? -1.199 -5.724 4.719 1.00 93.12 108 ARG A C 1
ATOM 835 O O . ARG A 1 108 ? -0.072 -5.963 4.281 1.00 93.12 108 ARG A O 1
ATOM 842 N N . ASP A 1 109 ? -2.310 -6.072 4.073 1.00 93.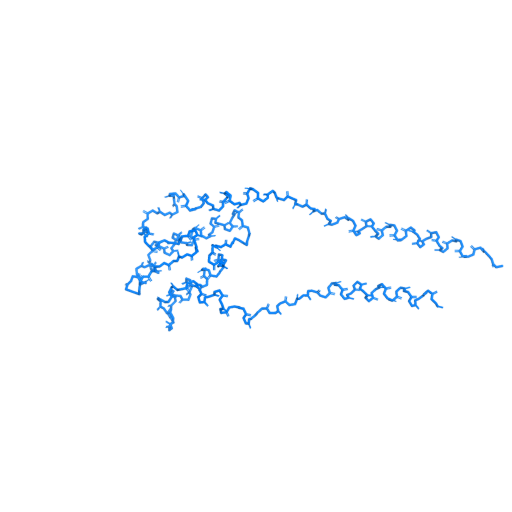81 109 ASP A N 1
ATOM 843 C CA . ASP A 1 109 ? -2.295 -6.800 2.794 1.00 93.81 109 ASP A CA 1
ATOM 844 C C . ASP A 1 109 ? -1.635 -5.964 1.692 1.00 93.81 109 ASP A C 1
ATOM 846 O O . ASP A 1 109 ? -0.822 -6.467 0.908 1.00 93.81 109 ASP A O 1
ATOM 850 N N . ILE A 1 110 ? -1.894 -4.654 1.688 1.00 95.06 110 ILE A N 1
ATOM 851 C CA . ILE A 1 110 ? -1.257 -3.722 0.753 1.00 95.06 110 ILE A CA 1
ATOM 852 C C . ILE A 1 110 ? 0.242 -3.613 1.033 1.00 95.06 110 ILE A C 1
ATOM 854 O O . ILE A 1 110 ? 1.044 -3.740 0.105 1.00 95.06 110 ILE A O 1
ATOM 858 N N . ARG A 1 111 ? 0.661 -3.450 2.296 1.00 95.81 111 ARG A N 1
ATOM 859 C CA . ARG A 1 111 ? 2.097 -3.428 2.637 1.00 95.81 111 ARG A CA 1
ATOM 860 C C . ARG A 1 111 ? 2.803 -4.714 2.214 1.00 95.81 111 ARG A C 1
ATOM 862 O O . ARG A 1 111 ? 3.923 -4.656 1.708 1.00 95.81 111 ARG A O 1
ATOM 869 N N . LYS A 1 112 ? 2.154 -5.869 2.371 1.00 93.94 112 LYS A N 1
ATOM 870 C CA . LYS A 1 112 ? 2.701 -7.162 1.942 1.00 93.94 112 LYS A CA 1
ATOM 871 C C . LYS A 1 112 ? 2.825 -7.265 0.420 1.00 93.94 112 LYS A C 1
ATOM 873 O O . LYS A 1 112 ? 3.848 -7.752 -0.072 1.00 93.94 112 LYS A O 1
ATOM 878 N N . THR A 1 113 ? 1.821 -6.770 -0.304 1.00 93.75 113 THR A N 1
ATOM 879 C CA . THR A 1 113 ? 1.845 -6.653 -1.769 1.00 93.75 113 THR A CA 1
ATOM 880 C C . THR A 1 113 ? 3.049 -5.819 -2.206 1.00 93.75 113 THR A C 1
ATOM 882 O O . THR A 1 113 ? 3.885 -6.292 -2.973 1.00 93.75 113 THR A O 1
ATOM 885 N N . LEU A 1 114 ? 3.208 -4.619 -1.637 1.00 95.25 114 LEU A N 1
ATOM 886 C CA . LEU A 1 114 ? 4.319 -3.707 -1.927 1.00 95.25 114 LEU A CA 1
ATOM 887 C C . LEU A 1 114 ? 5.683 -4.321 -1.603 1.00 95.25 114 LEU A C 1
ATOM 889 O O . LEU A 1 114 ? 6.600 -4.250 -2.419 1.00 95.25 114 LEU A O 1
ATOM 893 N N . LEU A 1 115 ? 5.817 -4.950 -0.432 1.00 94.19 115 LEU A N 1
ATOM 894 C CA . LEU A 1 115 ? 7.053 -5.613 -0.020 1.00 94.19 115 LEU A CA 1
ATOM 895 C C . LEU A 1 115 ? 7.461 -6.676 -1.039 1.00 94.19 115 LEU A C 1
ATOM 897 O O . LEU A 1 115 ? 8.623 -6.741 -1.436 1.00 94.19 115 LEU A O 1
ATOM 901 N N . THR A 1 116 ? 6.508 -7.495 -1.473 1.00 92.19 116 THR A N 1
ATOM 902 C CA . THR A 1 116 ? 6.783 -8.589 -2.402 1.00 92.19 116 THR A CA 1
ATOM 903 C C . THR A 1 116 ? 7.101 -8.052 -3.793 1.00 92.19 116 THR A C 1
ATOM 905 O O . THR A 1 116 ? 8.147 -8.398 -4.341 1.00 92.19 116 THR A O 1
ATOM 908 N N . ALA A 1 117 ? 6.274 -7.145 -4.313 1.00 92.25 117 ALA A N 1
ATOM 909 C CA . ALA A 1 117 ? 6.422 -6.578 -5.647 1.00 92.25 117 ALA A CA 1
ATOM 910 C C . ALA A 1 117 ? 7.685 -5.718 -5.814 1.00 92.25 117 ALA A C 1
ATOM 912 O O . ALA A 1 117 ? 8.248 -5.654 -6.908 1.00 92.25 117 ALA A O 1
ATOM 913 N N . CYS A 1 118 ? 8.152 -5.071 -4.743 1.00 95.00 118 CYS A N 1
ATOM 914 C CA . CYS A 1 118 ? 9.353 -4.235 -4.762 1.00 95.00 118 CYS A CA 1
ATOM 915 C C . CYS A 1 118 ? 10.632 -4.945 -4.311 1.00 95.00 118 CYS A C 1
ATOM 917 O O . CYS A 1 118 ? 11.717 -4.366 -4.429 1.00 95.00 118 CYS A O 1
ATOM 919 N N . SER A 1 119 ? 10.544 -6.193 -3.855 1.00 93.94 119 SER A N 1
ATOM 920 C CA . SER A 1 119 ? 11.717 -7.002 -3.520 1.00 93.94 119 SER A CA 1
ATOM 921 C C . SER A 1 119 ? 12.388 -7.586 -4.768 1.00 93.94 119 SER A C 1
ATOM 923 O O . SER A 1 119 ? 11.840 -7.582 -5.872 1.00 93.94 119 SER A O 1
ATOM 925 N N . TYR A 1 120 ? 13.614 -8.083 -4.607 1.00 89.81 120 TYR A N 1
ATOM 926 C CA . TYR A 1 120 ? 14.327 -8.833 -5.644 1.00 89.81 120 TYR A CA 1
ATOM 927 C C . TYR A 1 120 ? 13.937 -10.315 -5.572 1.00 89.81 120 TYR A C 1
ATOM 929 O O . TYR A 1 120 ? 14.691 -11.141 -5.065 1.00 89.81 120 TYR A O 1
ATOM 937 N N . ASN A 1 121 ? 12.727 -10.638 -6.028 1.00 90.12 121 ASN A N 1
ATOM 938 C CA . ASN A 1 121 ? 12.197 -12.001 -6.093 1.00 90.12 121 ASN A CA 1
ATOM 939 C C . ASN A 1 121 ? 11.511 -12.255 -7.451 1.00 90.12 121 ASN A C 1
ATOM 941 O O . ASN A 1 121 ? 11.396 -11.357 -8.283 1.00 90.12 121 ASN A O 1
ATOM 945 N N . GLU A 1 122 ? 11.047 -13.484 -7.670 1.00 88.62 122 GLU A N 1
ATOM 946 C CA . GLU A 1 122 ? 10.317 -13.900 -8.880 1.00 88.62 122 GLU A CA 1
ATOM 947 C C . GLU A 1 122 ? 8.967 -13.194 -9.091 1.00 88.62 122 GLU A C 1
ATOM 949 O O . GLU A 1 122 ? 8.448 -13.190 -10.201 1.00 88.62 122 GLU A O 1
ATOM 954 N N . ARG A 1 123 ? 8.419 -12.569 -8.043 1.00 87.19 123 ARG A N 1
ATOM 955 C CA . ARG A 1 123 ? 7.172 -11.790 -8.058 1.00 87.19 123 ARG A CA 1
ATOM 956 C C . ARG A 1 123 ? 7.421 -10.282 -8.139 1.00 87.19 123 ARG A C 1
ATOM 958 O O . ARG A 1 123 ? 6.523 -9.483 -7.880 1.00 87.19 123 ARG A O 1
ATOM 965 N N . ARG A 1 124 ? 8.643 -9.855 -8.469 1.00 90.25 124 ARG A N 1
ATOM 966 C CA . ARG A 1 124 ? 8.947 -8.436 -8.649 1.00 90.25 124 ARG A CA 1
ATOM 967 C C . ARG A 1 124 ? 8.061 -7.858 -9.755 1.00 90.25 124 ARG A C 1
ATOM 969 O O . ARG A 1 124 ? 8.032 -8.390 -10.858 1.00 90.25 124 ARG A O 1
ATOM 976 N N . GLY A 1 125 ? 7.391 -6.745 -9.466 1.00 88.94 125 GLY A N 1
ATOM 977 C CA . GLY A 1 125 ? 6.455 -6.089 -10.386 1.00 88.94 125 GLY A CA 1
ATOM 978 C C . GLY A 1 125 ? 5.055 -6.690 -10.432 1.00 88.94 125 GLY A C 1
ATOM 979 O O . GLY A 1 125 ? 4.204 -6.161 -11.141 1.00 88.94 125 GLY A O 1
ATOM 980 N N . ASP A 1 126 ? 4.788 -7.733 -9.644 1.00 87.88 126 ASP A N 1
ATOM 981 C CA . ASP A 1 126 ? 3.436 -8.232 -9.411 1.00 87.88 126 ASP A CA 1
ATOM 982 C C . ASP A 1 126 ? 2.727 -7.367 -8.358 1.00 87.88 126 ASP A C 1
ATOM 984 O O . ASP A 1 126 ? 2.720 -7.660 -7.158 1.00 87.88 126 ASP A O 1
ATOM 988 N N . ILE A 1 127 ? 2.186 -6.236 -8.815 1.00 85.25 127 ILE A N 1
ATOM 989 C CA . ILE A 1 127 ? 1.431 -5.283 -7.995 1.00 85.25 127 ILE A CA 1
ATOM 990 C C . ILE A 1 127 ? -0.063 -5.574 -8.187 1.00 85.25 127 ILE A C 1
ATOM 992 O O . ILE A 1 127 ? -0.816 -4.768 -8.727 1.00 85.25 127 ILE A O 1
ATOM 996 N N . ASN A 1 128 ? -0.492 -6.768 -7.774 1.00 84.25 128 ASN A N 1
ATOM 997 C CA . ASN A 1 128 ? -1.901 -7.142 -7.725 1.00 84.25 128 ASN A CA 1
ATOM 998 C C . ASN A 1 128 ? -2.343 -7.367 -6.277 1.00 84.25 128 ASN A C 1
ATOM 1000 O O . ASN A 1 128 ? -2.081 -8.410 -5.685 1.00 84.25 128 ASN A O 1
ATOM 1004 N N . VAL A 1 129 ? -3.050 -6.391 -5.702 1.00 85.31 129 VAL A N 1
ATOM 1005 C CA . VAL A 1 129 ? -3.507 -6.446 -4.301 1.00 85.31 129 VAL A CA 1
ATOM 1006 C C . VAL A 1 129 ? -4.430 -7.648 -4.047 1.00 85.31 129 VAL A C 1
ATOM 1008 O O . VAL A 1 129 ? -4.380 -8.249 -2.974 1.00 85.31 129 VAL A O 1
ATOM 1011 N N . TRP A 1 130 ? -5.226 -8.061 -5.040 1.00 81.06 130 TRP A N 1
ATOM 1012 C CA . TRP A 1 130 ? -6.197 -9.152 -4.900 1.00 81.06 130 TRP A CA 1
ATOM 1013 C C . TRP A 1 130 ? -5.566 -10.511 -4.583 1.00 81.06 130 TRP A C 1
ATOM 1015 O O . TRP A 1 130 ? -6.160 -11.309 -3.847 1.00 81.06 130 TRP A O 1
ATOM 1025 N N . ASP A 1 131 ? -4.360 -10.766 -5.092 1.00 74.44 131 ASP A N 1
ATOM 1026 C CA . ASP A 1 131 ? -3.670 -12.047 -4.911 1.00 74.44 131 ASP A CA 1
ATOM 1027 C C . ASP A 1 131 ? -3.188 -12.234 -3.462 1.00 74.44 131 ASP A C 1
ATOM 1029 O O . ASP A 1 131 ? -3.092 -13.359 -2.957 1.00 74.44 131 ASP A O 1
ATOM 1033 N N . TYR A 1 132 ? -2.964 -11.131 -2.741 1.00 70.00 132 TYR A N 1
ATOM 1034 C CA . TYR A 1 132 ? -2.490 -11.152 -1.356 1.00 70.00 132 TYR A CA 1
ATOM 1035 C C . TYR A 1 132 ? -3.618 -11.306 -0.335 1.00 70.00 132 TYR A C 1
ATOM 1037 O O . TYR A 1 132 ? -3.383 -11.903 0.715 1.00 70.00 132 TYR A O 1
ATOM 1045 N N . ILE A 1 133 ? -4.842 -10.885 -0.671 1.00 73.56 133 ILE A N 1
ATOM 1046 C CA . ILE A 1 133 ? -6.042 -11.121 0.151 1.00 73.56 133 ILE A CA 1
ATOM 1047 C C . ILE A 1 133 ? -6.320 -12.631 0.255 1.00 73.56 133 ILE A C 1
ATOM 1049 O O . ILE A 1 133 ? -6.593 -13.164 1.330 1.00 73.56 133 ILE A O 1
ATOM 1053 N N . HIS A 1 134 ? -6.201 -13.354 -0.864 1.00 59.59 134 HIS A N 1
ATOM 1054 C CA . HIS A 1 134 ? -6.525 -14.782 -0.937 1.00 59.59 134 HIS A CA 1
ATOM 1055 C C . HIS A 1 134 ? -5.392 -15.685 -0.436 1.00 59.59 134 HIS A C 1
ATOM 1057 O O . HIS A 1 134 ? -5.663 -16.730 0.160 1.00 59.59 134 HIS A O 1
ATOM 1063 N N . GLY A 1 135 ? -4.130 -15.278 -0.613 1.00 53.00 135 GLY A N 1
ATOM 1064 C CA . GLY A 1 135 ? -2.961 -16.059 -0.197 1.00 53.00 135 GLY A CA 1
ATOM 1065 C C . GLY A 1 135 ? -2.825 -16.281 1.318 1.00 53.00 135 GLY A C 1
ATOM 1066 O O . GLY A 1 135 ? -2.141 -17.217 1.729 1.00 53.00 135 GLY A O 1
ATOM 1067 N N . GLU A 1 136 ? -3.476 -15.469 2.161 1.00 48.69 136 GLU A N 1
ATOM 1068 C CA . GLU A 1 136 ? -3.453 -15.638 3.626 1.00 48.69 136 GLU A CA 1
ATOM 1069 C C . GLU A 1 136 ? -4.635 -16.432 4.200 1.00 48.69 136 GLU A C 1
ATOM 1071 O O . GLU A 1 136 ? -4.540 -16.937 5.321 1.00 48.69 136 GLU A O 1
ATOM 1076 N N . THR A 1 137 ? -5.709 -16.652 3.435 1.00 39.47 137 THR A N 1
ATOM 1077 C CA . THR A 1 137 ? -6.870 -17.431 3.920 1.00 39.47 137 THR A CA 1
ATOM 1078 C C . THR A 1 137 ? -6.569 -18.915 4.166 1.00 39.47 137 THR A C 1
ATOM 1080 O O . THR A 1 137 ? -7.358 -19.607 4.802 1.00 39.47 137 THR A O 1
ATOM 1083 N N . SER A 1 138 ? -5.402 -19.410 3.738 1.00 41.28 138 SER A N 1
ATOM 1084 C CA . SER A 1 138 ? -4.948 -20.785 4.002 1.00 41.28 138 SER A CA 1
ATOM 1085 C C . SER A 1 138 ? -4.004 -20.916 5.212 1.00 41.28 138 SER A C 1
ATOM 1087 O O . SER A 1 138 ? -3.500 -22.009 5.466 1.00 41.28 138 SER A O 1
ATOM 1089 N N . GLY A 1 139 ? -3.732 -19.833 5.959 1.00 42.69 139 GLY A N 1
ATOM 1090 C CA . GLY A 1 139 ? -2.622 -19.790 6.927 1.00 42.69 139 GLY A CA 1
ATOM 1091 C C . GLY A 1 139 ? -2.923 -19.305 8.348 1.00 42.69 139 GLY A C 1
ATOM 1092 O O . GLY A 1 139 ? -1.995 -19.238 9.152 1.00 42.69 139 GLY A O 1
ATOM 1093 N N . SER A 1 140 ? -4.167 -18.976 8.707 1.00 39.25 140 SER A N 1
ATOM 1094 C CA . SER A 1 140 ? -4.487 -18.471 10.052 1.00 39.25 140 SER A CA 1
ATOM 1095 C C . SER A 1 140 ? -5.795 -19.031 10.619 1.00 39.25 140 SER A C 1
ATOM 1097 O O . SER A 1 140 ? -6.702 -18.309 11.016 1.00 39.25 140 SER A O 1
ATOM 1099 N N . HIS A 1 141 ? -5.841 -20.351 10.821 1.00 41.62 141 HIS A N 1
ATOM 1100 C CA . HIS A 1 141 ? -6.610 -20.908 11.940 1.00 41.62 141 HIS A CA 1
ATOM 1101 C C . HIS A 1 141 ? -5.893 -20.551 13.259 1.00 41.62 141 HIS A C 1
ATOM 1103 O O . HIS A 1 141 ? -5.354 -21.409 13.960 1.00 41.62 141 HIS A O 1
ATOM 1109 N N . TRP A 1 142 ? -5.828 -19.257 13.589 1.00 38.72 142 TRP A N 1
ATOM 1110 C CA . TRP A 1 142 ? -5.409 -18.811 14.912 1.00 38.72 142 TRP A CA 1
ATOM 1111 C C . TRP A 1 142 ? -6.604 -18.916 15.849 1.00 38.72 142 TRP A C 1
ATOM 1113 O O . TRP A 1 142 ? -7.396 -17.996 16.019 1.00 38.72 142 TRP A O 1
ATOM 1123 N N . LEU A 1 143 ? -6.714 -20.124 16.402 1.00 43.84 143 LEU A N 1
ATOM 1124 C CA . LEU A 1 143 ? -7.178 -20.427 17.748 1.00 43.84 143 LEU A CA 1
ATOM 1125 C C . LEU A 1 143 ? -8.261 -19.478 18.280 1.00 43.84 143 LEU A C 1
ATOM 1127 O O . LEU A 1 143 ? -7.995 -18.491 18.968 1.00 43.84 143 LEU A O 1
ATOM 1131 N N . HIS A 1 144 ? -9.513 -19.877 18.069 1.00 45.38 144 HIS A N 1
ATOM 1132 C CA . HIS A 1 144 ? -10.587 -19.549 18.996 1.00 45.38 144 HIS A CA 1
ATOM 1133 C C . HIS A 1 144 ? -10.075 -19.830 20.424 1.00 45.38 144 HIS A C 1
ATOM 1135 O O . HIS A 1 144 ? -9.858 -20.983 20.803 1.00 45.38 144 HIS A O 1
ATOM 1141 N N . LYS A 1 145 ? -9.779 -18.765 21.184 1.00 44.66 145 LYS A N 1
ATOM 1142 C CA . LYS A 1 145 ? -9.187 -18.848 22.527 1.00 44.66 145 LYS A CA 1
ATOM 1143 C C . LYS A 1 145 ? -9.989 -19.840 23.391 1.00 44.66 145 LYS A C 1
ATOM 1145 O O . LYS A 1 145 ? -11.218 -19.731 23.439 1.00 44.66 145 LYS A O 1
ATOM 1150 N N . PRO A 1 146 ? -9.347 -20.732 24.171 1.00 45.16 146 PRO A N 1
ATOM 1151 C CA . PRO A 1 146 ? -10.026 -21.706 25.034 1.00 45.16 146 PRO A CA 1
ATOM 1152 C C . PRO A 1 146 ? -10.648 -21.071 26.293 1.00 45.16 146 PRO A C 1
ATOM 1154 O O . PRO A 1 146 ? -10.874 -21.749 27.293 1.00 45.16 146 PRO A O 1
ATOM 1157 N N . PHE A 1 147 ? -10.957 -19.770 26.273 1.00 48.06 147 PHE A N 1
ATOM 1158 C CA . PHE A 1 147 ? -11.549 -19.082 27.419 1.00 48.06 147 PHE A CA 1
ATOM 1159 C C . PHE A 1 147 ? -12.980 -19.565 27.697 1.00 48.06 147 PHE A C 1
ATOM 1161 O O . PHE A 1 147 ? -13.399 -19.650 28.848 1.00 48.06 147 PHE A O 1
ATOM 1168 N N . ARG A 1 148 ? -13.713 -19.986 26.655 1.00 50.06 148 ARG A N 1
ATOM 1169 C CA . ARG A 1 148 ? -15.041 -20.596 26.823 1.00 50.06 148 ARG A CA 1
ATOM 1170 C C . ARG A 1 148 ? -14.969 -22.000 27.426 1.00 50.06 148 ARG A C 1
ATOM 1172 O O . ARG A 1 148 ? -15.793 -22.326 28.271 1.00 50.06 148 ARG A O 1
ATOM 1179 N N . PHE A 1 149 ? -13.967 -22.807 27.075 1.00 55.38 149 PHE A N 1
ATOM 1180 C CA . PHE A 1 149 ? -13.832 -24.161 27.624 1.00 55.38 149 PHE A CA 1
ATOM 1181 C C . PHE A 1 149 ? -13.445 -24.150 29.109 1.00 55.38 149 PHE A C 1
ATOM 1183 O O . PHE A 1 149 ? -14.005 -24.917 29.888 1.00 55.38 149 PHE A O 1
ATOM 1190 N N . TYR A 1 150 ? -12.564 -23.234 29.529 1.00 54.91 150 TYR A N 1
ATOM 1191 C CA . TYR A 1 150 ? -12.163 -23.124 30.936 1.00 54.91 150 TYR A CA 1
ATOM 1192 C C . TYR A 1 150 ? -13.322 -22.671 31.842 1.00 54.91 150 TYR A C 1
ATOM 1194 O O . TYR A 1 150 ? -13.491 -23.190 32.944 1.00 54.91 150 TYR A O 1
ATOM 1202 N N . ALA A 1 151 ? -14.181 -21.771 31.348 1.00 57.59 151 ALA A N 1
ATOM 1203 C CA . ALA A 1 151 ? -15.390 -21.354 32.056 1.00 57.59 151 ALA A CA 1
ATOM 1204 C C . ALA A 1 151 ? -16.403 -22.506 32.212 1.00 57.59 151 ALA A C 1
ATOM 1206 O O . ALA A 1 151 ? -16.954 -22.691 33.295 1.00 57.59 151 ALA A O 1
ATOM 1207 N N . PHE A 1 152 ? -16.607 -23.330 31.178 1.00 58.00 152 PHE A N 1
ATOM 1208 C CA . PHE A 1 152 ? -17.508 -24.488 31.265 1.00 58.00 152 PHE A CA 1
ATOM 1209 C C . PHE A 1 152 ? -16.986 -25.587 32.206 1.00 58.00 152 PHE A C 1
ATOM 1211 O O . PHE A 1 152 ? -17.775 -26.174 32.946 1.00 58.00 152 PHE A O 1
ATOM 1218 N N . VAL A 1 153 ? -15.670 -25.832 32.239 1.00 63.41 153 VAL A N 1
ATOM 1219 C CA . VAL A 1 153 ? -15.055 -26.824 33.143 1.00 63.41 153 VAL A CA 1
ATOM 1220 C C . VAL A 1 153 ? -15.141 -26.385 34.610 1.00 63.41 153 VAL A C 1
ATOM 1222 O O . VAL A 1 153 ? -15.457 -27.206 35.470 1.00 63.41 153 VAL A O 1
ATOM 1225 N N . LEU A 1 154 ? -14.948 -25.095 34.908 1.00 57.50 154 LEU A N 1
ATOM 1226 C CA . LEU A 1 154 ? -15.124 -24.565 36.267 1.00 57.50 154 LEU A CA 1
ATOM 1227 C C . LEU A 1 154 ? -16.588 -24.629 36.732 1.00 57.50 154 LEU A C 1
ATOM 1229 O O . LEU A 1 154 ? -16.852 -25.006 37.873 1.00 57.50 154 LEU A O 1
ATOM 1233 N N . MET A 1 155 ? -17.544 -24.341 35.843 1.00 58.28 155 MET A N 1
ATOM 1234 C CA . MET A 1 155 ? -18.974 -24.418 36.167 1.00 58.28 155 MET A CA 1
ATOM 1235 C C . MET A 1 155 ? -19.446 -25.865 36.378 1.00 58.28 155 MET A C 1
ATOM 1237 O O . MET A 1 155 ? 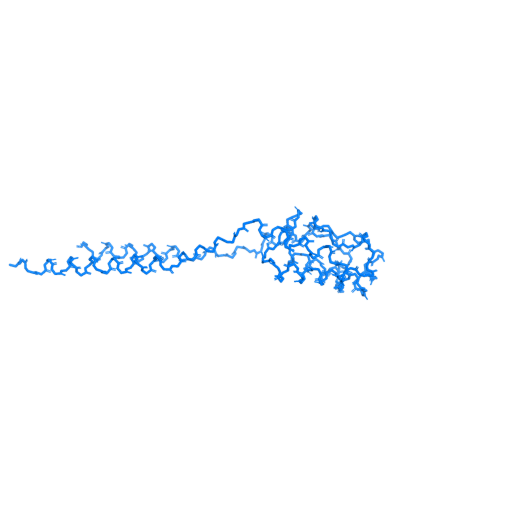-20.219 -26.120 37.299 1.00 58.28 155 MET A O 1
ATOM 1241 N N . ALA A 1 156 ? -18.950 -26.828 35.594 1.00 57.31 156 ALA A N 1
ATOM 1242 C CA . ALA A 1 156 ? -19.268 -28.246 35.782 1.00 57.31 156 ALA A CA 1
ATOM 1243 C C . ALA A 1 156 ? -18.604 -28.841 37.041 1.00 57.31 156 ALA A C 1
ATOM 1245 O O . ALA A 1 156 ? -19.229 -29.627 37.757 1.00 57.31 156 ALA A O 1
ATOM 1246 N N . GLY A 1 157 ? -17.373 -28.424 37.361 1.00 55.50 157 GLY A N 1
ATOM 1247 C CA . GLY A 1 157 ? -16.663 -28.843 38.575 1.00 55.50 157 GLY A CA 1
ATOM 1248 C C . GLY A 1 157 ? -17.340 -28.375 39.867 1.00 55.50 157 GLY A C 1
ATOM 1249 O O . GLY A 1 157 ? -17.366 -29.116 40.848 1.00 55.50 157 GLY A O 1
ATOM 1250 N N . CYS A 1 158 ? -17.962 -27.191 39.862 1.00 54.22 158 CYS A N 1
ATOM 1251 C CA . CYS A 1 158 ? -18.729 -26.701 41.010 1.00 54.22 158 CYS A CA 1
ATOM 1252 C C . CYS A 1 158 ? -20.035 -27.478 41.252 1.00 54.22 158 CYS A C 1
ATOM 1254 O O . CYS A 1 158 ? -20.447 -27.598 42.402 1.00 54.22 158 CYS A O 1
ATOM 1256 N N . VAL A 1 159 ? -20.673 -28.032 40.215 1.00 54.62 159 VAL A N 1
ATOM 1257 C CA . VAL A 1 159 ? -21.934 -28.790 40.357 1.00 54.62 159 VAL A CA 1
ATOM 1258 C C . VAL A 1 159 ? -21.686 -30.216 40.870 1.00 54.62 159 VAL A C 1
ATOM 1260 O O . VAL A 1 159 ? -22.474 -30.727 41.662 1.00 54.62 159 VAL A O 1
ATOM 1263 N N . LEU A 1 160 ? -20.558 -30.831 40.504 1.00 51.41 160 LEU A N 1
ATOM 1264 C CA . LEU A 1 160 ? -20.149 -32.162 40.982 1.00 51.41 160 LEU A CA 1
ATOM 1265 C C . LEU A 1 160 ? -19.621 -32.185 42.428 1.00 51.41 160 LEU A C 1
ATOM 1267 O O . LEU A 1 160 ? -19.444 -33.260 42.984 1.00 51.41 160 LEU A O 1
ATOM 1271 N N . TRP A 1 161 ? -19.384 -31.023 43.044 1.00 43.12 161 TRP A N 1
ATOM 1272 C CA . TRP A 1 161 ? -19.026 -30.893 44.468 1.00 43.12 161 TRP A CA 1
ATOM 1273 C C . TRP A 1 161 ? -20.232 -30.613 45.384 1.00 43.12 161 TRP A C 1
ATOM 1275 O O . TRP A 1 161 ? -20.065 -30.418 46.590 1.00 43.12 161 TRP A O 1
ATOM 1285 N N . ILE A 1 162 ? -21.438 -30.534 44.808 1.00 51.91 162 ILE A N 1
ATOM 1286 C CA . ILE A 1 162 ? -22.695 -30.216 45.505 1.00 51.91 162 ILE A CA 1
ATOM 1287 C C . ILE A 1 162 ? -23.596 -31.459 45.687 1.00 51.91 162 ILE A C 1
ATOM 1289 O O . ILE A 1 162 ? -24.513 -31.408 46.509 1.00 51.91 162 ILE A O 1
ATOM 1293 N N . PHE A 1 163 ? -23.311 -32.573 45.003 1.00 44.00 163 PHE A N 1
ATOM 1294 C CA . PHE A 1 163 ? -23.869 -33.903 45.300 1.00 44.00 163 PHE A CA 1
ATOM 1295 C C . PHE A 1 163 ? -22.878 -34.724 46.128 1.00 44.00 163 PHE A C 1
ATOM 1297 O O . PHE A 1 163 ? -23.347 -35.453 47.030 1.00 44.00 163 PHE A O 1
#

Sequence (163 aa):
MAASTVSRTRKSIVVFLISIAALCSCSALAVEDPVETVDNALFCFNNKFIFKKCNEEYRLKESGDLKVPFEETNRFCNGHCLAETQGLLDCIDDMVSDFVFDNKATTRDIRKTLLTACSYNERRGDINVWDYIHGETSGSHWLHKPFRFYAFVLMAGCVLWIF